Protein AF-A0A1G7G4H0-F1 (afdb_monomer)

Mean predicted aligned error: 6.58 Å

Secondary structure (DSSP, 8-state):
-TT-TTT---EEEES---GGGPPPP--HHHHHHHHHHHHTTHHHHHHHHS--TTTTS---HHHHHHHHHHHHHHTT-HHHHHHHHHHHHHHHHHTT----TTS-EEEE--SS-SS-TTHHHHHHHHH--

Structure (mmCIF, N/CA/C/O backbone):
data_AF-A0A1G7G4H0-F1
#
_entry.id   AF-A0A1G7G4H0-F1
#
loop_
_atom_site.group_PDB
_atom_site.id
_atom_site.type_symbol
_atom_site.label_atom_id
_atom_site.label_alt_id
_atom_site.label_comp_id
_atom_site.label_asym_id
_atom_site.label_entity_id
_atom_site.label_seq_id
_atom_site.pdbx_PDB_ins_code
_atom_site.Cartn_x
_atom_site.Cartn_y
_atom_site.Cartn_z
_atom_site.occupancy
_atom_site.B_iso_or_equiv
_atom_site.auth_seq_id
_atom_site.auth_comp_id
_atom_site.auth_asym_id
_atom_site.auth_atom_id
_atom_site.pdbx_PDB_model_num
ATOM 1 N N . MET A 1 1 ? -13.089 8.741 10.059 1.00 60.31 1 MET A N 1
ATOM 2 C CA . MET A 1 1 ? -14.532 8.557 10.354 1.00 60.31 1 MET A CA 1
ATOM 3 C C . MET A 1 1 ? -14.963 9.292 11.608 1.00 60.31 1 MET A C 1
ATOM 5 O O . MET A 1 1 ? -15.932 10.031 11.542 1.00 60.31 1 MET A O 1
ATOM 9 N N . ASN A 1 2 ? -14.186 9.209 12.690 1.00 70.56 2 ASN A N 1
ATOM 10 C CA . ASN A 1 2 ? -14.450 9.945 13.938 1.00 70.56 2 ASN A CA 1
ATOM 11 C C . ASN A 1 2 ? -14.543 11.475 13.750 1.00 70.56 2 ASN A C 1
ATOM 13 O O . ASN A 1 2 ? -15.208 12.147 14.525 1.00 70.56 2 ASN A O 1
ATOM 17 N N . GLN A 1 3 ? -13.920 12.015 12.695 1.00 81.19 3 GLN A N 1
ATOM 18 C CA . GLN A 1 3 ? -13.960 13.440 12.334 1.00 81.19 3 GLN A CA 1
ATOM 19 C C . GLN A 1 3 ? -15.257 13.879 11.626 1.00 81.19 3 GLN A C 1
ATOM 21 O O . GLN A 1 3 ? -15.589 15.058 11.660 1.00 81.19 3 GLN A O 1
ATOM 26 N N . TYR A 1 4 ? -16.002 12.953 11.008 1.00 83.38 4 TYR A N 1
ATOM 27 C CA . TYR A 1 4 ? -17.207 13.256 10.215 1.00 83.38 4 TYR A CA 1
ATOM 28 C C . TYR A 1 4 ? -18.396 12.369 10.625 1.00 83.38 4 TYR A C 1
ATOM 30 O O . TYR A 1 4 ? -18.957 11.648 9.792 1.00 83.38 4 TYR A O 1
ATOM 38 N N . PRO A 1 5 ? -18.795 12.388 11.911 1.00 76.62 5 PRO A N 1
ATOM 39 C CA . PRO A 1 5 ? -19.787 11.455 12.450 1.00 76.62 5 PRO A CA 1
ATOM 40 C C . PRO A 1 5 ? -21.184 11.613 11.829 1.00 76.62 5 PRO A C 1
ATOM 42 O O . PRO A 1 5 ? -21.965 10.670 11.844 1.00 76.62 5 PRO A O 1
ATOM 45 N N . ASN A 1 6 ? -21.494 12.786 11.266 1.00 83.75 6 ASN A N 1
ATOM 46 C CA . ASN A 1 6 ? -22.806 13.085 10.681 1.00 83.75 6 ASN A CA 1
ATOM 47 C C . ASN A 1 6 ? -22.872 12.849 9.162 1.00 83.75 6 ASN A C 1
ATOM 49 O O . ASN A 1 6 ? -23.954 12.918 8.583 1.00 83.75 6 ASN A O 1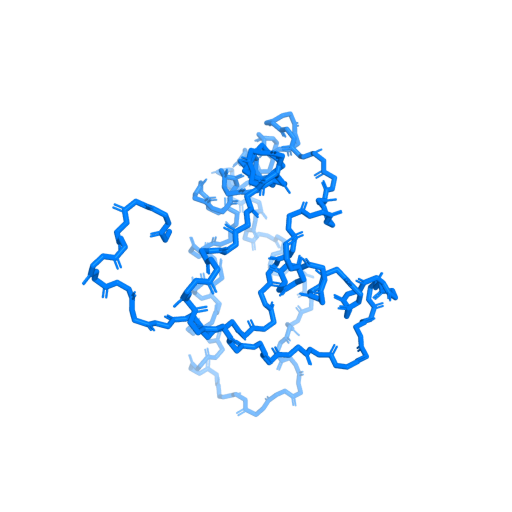
ATOM 53 N N . GLU A 1 7 ? -21.736 12.591 8.511 1.00 87.69 7 GLU A N 1
ATOM 54 C CA . GLU A 1 7 ? -21.655 12.403 7.054 1.00 87.69 7 GLU A CA 1
ATOM 55 C C . GLU A 1 7 ? -21.459 10.929 6.686 1.00 87.69 7 GLU A C 1
ATOM 57 O O . GLU A 1 7 ? -21.983 10.450 5.678 1.00 87.69 7 GLU A O 1
ATOM 62 N N . VAL A 1 8 ? -20.734 10.183 7.524 1.00 88.88 8 VAL A N 1
ATOM 63 C CA . VAL A 1 8 ? -20.448 8.766 7.297 1.00 88.88 8 VAL A CA 1
ATOM 64 C C . VAL A 1 8 ? -21.553 7.910 7.910 1.00 88.88 8 VAL A C 1
ATOM 66 O O . VAL A 1 8 ? -21.727 7.874 9.124 1.00 88.88 8 VAL A O 1
ATOM 69 N N . ARG A 1 9 ? -22.290 7.187 7.061 1.00 89.75 9 ARG A N 1
ATOM 70 C CA . ARG A 1 9 ? -23.417 6.334 7.485 1.00 89.75 9 ARG A CA 1
ATOM 71 C C . ARG A 1 9 ? -23.053 4.867 7.693 1.00 89.75 9 ARG A C 1
ATOM 73 O O . ARG A 1 9 ? -23.785 4.174 8.387 1.00 89.75 9 ARG A O 1
ATOM 80 N N . ALA A 1 10 ? -21.989 4.393 7.052 1.00 91.44 10 ALA A N 1
ATOM 81 C CA . ALA A 1 10 ? -21.477 3.031 7.168 1.00 91.44 10 ALA A CA 1
ATOM 82 C C . ALA A 1 10 ? -20.036 2.964 6.641 1.00 91.44 10 ALA A C 1
ATOM 84 O O . ALA A 1 10 ? -19.623 3.818 5.851 1.00 91.44 10 ALA A O 1
ATOM 85 N N . PHE A 1 11 ? -19.304 1.924 7.032 1.00 91.44 11 PHE A N 1
ATOM 86 C CA . PHE A 1 11 ? -18.030 1.546 6.429 1.00 91.44 11 PHE A CA 1
ATOM 87 C C . PHE A 1 11 ? -18.132 0.156 5.805 1.00 91.44 11 PHE A C 1
ATOM 89 O O . PHE A 1 11 ? -18.620 -0.778 6.439 1.00 91.44 11 PHE A O 1
ATOM 96 N N . ILE A 1 12 ? -17.663 0.027 4.564 1.00 93.62 12 ILE A N 1
ATOM 97 C CA . ILE A 1 12 ? -17.549 -1.257 3.874 1.00 93.62 12 ILE A CA 1
ATOM 98 C C . ILE A 1 12 ? -16.086 -1.420 3.468 1.00 93.62 12 ILE A C 1
ATOM 100 O O . ILE A 1 12 ? -15.617 -0.725 2.568 1.00 93.62 12 ILE A O 1
ATOM 104 N N . GLY A 1 13 ? -15.369 -2.302 4.160 1.00 91.69 13 GLY A N 1
ATOM 105 C CA . GLY A 1 13 ? -13.971 -2.615 3.878 1.00 91.69 13 GLY A CA 1
ATOM 106 C C . GLY A 1 13 ? -13.853 -3.830 2.961 1.00 91.69 13 GLY A C 1
ATOM 107 O O . GLY A 1 13 ? -14.464 -4.868 3.220 1.00 91.69 13 GLY A O 1
ATOM 108 N N . LEU A 1 14 ? -13.065 -3.701 1.893 1.00 93.00 14 LEU A N 1
ATOM 109 C CA . LEU A 1 14 ? -12.684 -4.802 1.009 1.00 93.00 14 LEU A CA 1
ATOM 110 C C . LEU A 1 14 ? -11.222 -5.135 1.284 1.00 93.00 14 LEU A C 1
ATOM 112 O O . LEU A 1 14 ? -10.354 -4.369 0.877 1.00 93.00 14 LEU A O 1
ATOM 116 N N . ASP A 1 15 ? -10.986 -6.228 2.008 1.00 88.56 15 ASP A N 1
ATOM 117 C CA . ASP A 1 15 ? -9.660 -6.738 2.377 1.00 88.56 15 ASP A CA 1
ATOM 118 C C . ASP A 1 15 ? -8.698 -5.625 2.832 1.00 88.56 15 ASP A C 1
ATOM 120 O O . ASP A 1 15 ? -7.565 -5.492 2.373 1.00 88.56 15 ASP A O 1
ATOM 124 N N . SER A 1 16 ? -9.216 -4.737 3.683 1.00 87.50 16 SER A N 1
ATOM 125 C CA . SER A 1 16 ? -8.518 -3.527 4.105 1.00 87.50 16 SER A CA 1
ATOM 126 C C . SER A 1 16 ? -7.344 -3.849 5.022 1.00 87.50 16 SER A C 1
ATOM 128 O O . SER A 1 16 ? -7.423 -4.749 5.848 1.00 87.50 16 SER A O 1
ATOM 130 N N . SER A 1 17 ? -6.279 -3.054 4.959 1.00 85.06 17 SER A N 1
ATOM 131 C CA . SER A 1 17 ? -5.152 -3.203 5.880 1.00 85.06 17 SER A CA 1
ATOM 132 C C . SER A 1 17 ? -5.568 -3.028 7.344 1.00 85.06 17 SER A C 1
ATOM 134 O O . SER A 1 17 ? -6.362 -2.143 7.680 1.00 85.06 17 SER A O 1
ATOM 136 N N . VAL A 1 18 ? -4.969 -3.828 8.229 1.00 85.69 18 VAL A N 1
ATOM 137 C CA . VAL A 1 18 ? -5.189 -3.737 9.677 1.00 85.69 18 VAL A CA 1
ATOM 138 C C . VAL A 1 18 ? -3.980 -3.085 10.357 1.00 85.69 18 VAL A C 1
ATOM 140 O O . VAL A 1 18 ? -2.878 -3.628 10.251 1.00 85.69 18 VAL A O 1
ATOM 143 N N . PRO A 1 19 ? -4.150 -1.967 11.093 1.00 82.50 19 PRO A N 1
ATOM 144 C CA . PRO A 1 19 ? -3.046 -1.250 11.736 1.00 82.50 19 PRO A CA 1
ATOM 145 C C . PRO A 1 19 ? -2.159 -2.101 12.663 1.00 82.50 19 PRO A C 1
ATOM 147 O O . PRO A 1 19 ? -0.954 -1.875 12.736 1.00 82.50 19 PRO A O 1
ATOM 150 N N . SER A 1 20 ? -2.723 -3.115 13.330 1.00 80.00 20 SER A N 1
ATOM 151 C CA . SER A 1 20 ? -2.002 -4.013 14.253 1.00 80.00 20 SER A CA 1
ATOM 152 C C . SER A 1 20 ? -1.082 -5.035 13.565 1.00 80.00 20 SER A C 1
ATOM 154 O O . SER A 1 20 ? -0.349 -5.775 14.233 1.00 80.00 20 SER A O 1
ATOM 156 N N . LEU A 1 21 ? -1.126 -5.106 12.232 1.00 80.69 21 LEU A N 1
ATOM 157 C CA . LEU A 1 21 ? -0.265 -5.940 11.394 1.00 80.69 21 LEU A CA 1
ATOM 158 C C . LEU A 1 21 ? 0.783 -5.101 10.661 1.00 80.69 21 LEU A C 1
ATOM 160 O O . LEU A 1 21 ? 1.109 -5.405 9.516 1.00 80.69 21 LEU A O 1
ATOM 164 N N . SER A 1 22 ? 1.284 -4.040 11.307 1.00 71.00 22 SER A N 1
ATOM 165 C CA . SER A 1 22 ? 2.217 -3.109 10.675 1.00 71.00 22 SER A CA 1
ATOM 166 C C . SER A 1 22 ? 3.382 -3.832 9.996 1.00 71.00 22 SER A C 1
ATOM 168 O O . SER A 1 22 ? 3.985 -4.770 10.530 1.00 71.00 22 SER A O 1
ATOM 170 N N . GLU A 1 23 ? 3.664 -3.408 8.767 1.00 69.94 23 GLU A N 1
ATOM 171 C CA . GLU A 1 23 ? 4.787 -3.932 8.003 1.00 69.94 23 GLU A CA 1
ATOM 172 C C . GLU A 1 23 ? 6.112 -3.359 8.523 1.00 69.94 23 GLU A C 1
ATOM 174 O O . GLU A 1 23 ? 6.149 -2.447 9.352 1.00 69.94 23 GLU A O 1
ATOM 179 N N . GLN A 1 24 ? 7.232 -3.898 8.038 1.00 75.31 24 GLN A N 1
ATOM 180 C CA . GLN A 1 24 ? 8.551 -3.403 8.420 1.00 75.31 24 GLN A CA 1
ATOM 181 C C . GLN A 1 24 ? 8.704 -1.919 8.075 1.00 75.31 24 GLN A C 1
ATOM 183 O O . GLN A 1 24 ? 8.297 -1.461 7.008 1.00 75.31 24 GLN A O 1
ATOM 188 N N . LYS A 1 25 ? 9.346 -1.170 8.975 1.00 83.81 25 LYS A N 1
ATOM 189 C CA . LYS A 1 25 ? 9.673 0.230 8.726 1.00 83.81 25 LYS A CA 1
ATOM 190 C C . LYS A 1 25 ? 10.642 0.337 7.552 1.00 83.81 25 LYS A C 1
ATOM 192 O O . LYS A 1 25 ? 11.759 -0.175 7.621 1.00 83.81 25 LYS A O 1
ATOM 197 N N . ILE A 1 26 ? 10.222 1.045 6.512 1.00 84.12 26 ILE A N 1
ATOM 198 C CA . ILE A 1 26 ? 11.065 1.398 5.375 1.00 84.12 26 ILE A CA 1
ATOM 199 C C . ILE A 1 26 ? 11.360 2.891 5.480 1.00 84.12 26 ILE A C 1
ATOM 201 O O . ILE A 1 26 ? 10.456 3.716 5.427 1.00 84.12 26 ILE A O 1
ATOM 205 N N . ASP A 1 27 ? 12.629 3.225 5.686 1.00 87.56 27 ASP A N 1
ATOM 206 C CA . ASP A 1 27 ? 13.099 4.604 5.822 1.00 87.56 27 ASP A CA 1
ATOM 207 C C . ASP A 1 27 ? 13.645 5.154 4.499 1.00 87.56 27 ASP A C 1
ATOM 209 O O . ASP A 1 27 ? 13.950 4.400 3.567 1.00 87.56 27 ASP A O 1
ATOM 213 N N . SER A 1 28 ? 13.853 6.475 4.450 1.00 87.19 28 SER A N 1
ATOM 214 C CA . SER A 1 28 ? 14.384 7.159 3.265 1.00 87.19 28 SER A CA 1
ATOM 215 C C . SER A 1 28 ? 15.741 6.609 2.808 1.00 87.19 28 SER A C 1
ATOM 217 O O . SER A 1 28 ? 16.054 6.614 1.623 1.00 87.19 28 SER A O 1
ATOM 219 N N . SER A 1 29 ? 16.532 6.040 3.722 1.00 88.56 29 SER A N 1
ATOM 220 C CA . SER A 1 29 ? 17.806 5.385 3.399 1.00 88.56 29 SER A CA 1
ATOM 221 C C . SER A 1 29 ? 17.663 4.202 2.431 1.00 88.56 29 SER A C 1
ATOM 223 O O . SER A 1 29 ? 18.617 3.874 1.726 1.00 88.56 29 SER A O 1
ATOM 225 N N . VAL A 1 30 ? 16.484 3.574 2.372 1.00 89.06 30 VAL A N 1
ATOM 226 C CA . VAL A 1 30 ? 16.165 2.475 1.450 1.00 89.06 30 VAL A CA 1
ATOM 227 C C . VAL A 1 30 ? 15.564 3.005 0.146 1.00 89.06 30 VAL A C 1
ATOM 229 O O . VAL A 1 30 ? 15.882 2.499 -0.931 1.00 89.06 30 VAL A O 1
ATOM 232 N N . THR A 1 31 ? 14.717 4.032 0.207 1.00 91.81 31 THR A N 1
ATOM 233 C CA . THR A 1 31 ?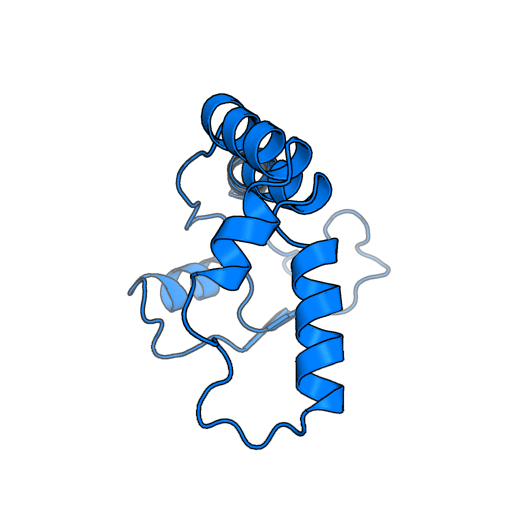 14.005 4.570 -0.965 1.00 91.81 31 THR A CA 1
ATOM 234 C C . THR A 1 31 ? 14.830 5.570 -1.776 1.00 91.81 31 THR A C 1
ATOM 236 O O . THR A 1 31 ? 14.668 5.645 -2.995 1.00 91.81 31 THR A O 1
ATOM 239 N N . GLU A 1 32 ? 15.751 6.310 -1.154 1.00 92.44 32 GLU A N 1
ATOM 240 C CA . GLU A 1 32 ? 16.620 7.281 -1.824 1.00 92.44 32 GLU A CA 1
ATOM 241 C C . GLU A 1 32 ? 17.477 6.630 -2.923 1.00 92.44 32 GLU A C 1
ATOM 243 O O . GLU A 1 32 ? 17.445 7.124 -4.056 1.00 92.44 32 GLU A O 1
ATOM 248 N N . PRO A 1 33 ? 18.181 5.502 -2.688 1.00 93.19 33 PRO A N 1
ATOM 249 C CA . PRO A 1 33 ? 18.890 4.793 -3.753 1.00 93.19 33 PRO A CA 1
ATOM 250 C C . PRO A 1 33 ? 17.975 4.364 -4.907 1.00 93.19 33 PRO A C 1
ATOM 252 O O . PRO A 1 33 ? 18.364 4.468 -6.070 1.00 93.19 33 PRO A O 1
ATOM 255 N N . ILE A 1 34 ? 16.747 3.926 -4.608 1.00 92.25 34 ILE A N 1
ATOM 256 C CA . ILE A 1 34 ? 15.755 3.511 -5.615 1.00 92.25 34 ILE A CA 1
ATOM 257 C C . ILE A 1 34 ? 15.323 4.712 -6.464 1.00 92.25 34 ILE A C 1
ATOM 259 O O . ILE A 1 34 ? 15.228 4.620 -7.692 1.00 92.25 34 ILE A O 1
ATOM 263 N N . LYS A 1 35 ? 15.115 5.867 -5.827 1.00 90.94 35 LYS A N 1
ATOM 264 C CA . LYS A 1 35 ? 14.803 7.125 -6.504 1.00 90.94 35 LYS A CA 1
ATOM 265 C C . LYS A 1 35 ? 15.924 7.532 -7.461 1.00 90.94 35 LYS A C 1
ATOM 267 O O . LYS A 1 35 ? 15.649 7.801 -8.627 1.00 90.94 35 LYS A O 1
ATOM 272 N N . TRP A 1 36 ? 17.177 7.495 -7.006 1.00 93.25 36 TRP A N 1
ATOM 273 C CA . TRP A 1 36 ? 18.346 7.757 -7.852 1.00 93.25 36 TRP A CA 1
ATOM 274 C C . TRP A 1 36 ? 18.451 6.769 -9.015 1.00 93.25 36 TRP A C 1
ATOM 276 O O . TRP A 1 36 ? 18.656 7.173 -10.158 1.00 93.25 36 TRP A O 1
ATOM 286 N N . PHE A 1 37 ? 18.255 5.478 -8.751 1.00 92.44 37 PHE A N 1
ATOM 287 C CA . PHE A 1 37 ? 18.259 4.433 -9.772 1.00 92.44 37 PHE A CA 1
ATOM 288 C C . PHE A 1 37 ? 17.214 4.692 -10.871 1.00 92.44 37 PHE A C 1
ATOM 290 O O . PHE A 1 37 ? 17.505 4.561 -12.065 1.00 92.44 37 PHE A O 1
ATOM 297 N N . ARG A 1 38 ? 16.005 5.117 -10.483 1.00 89.88 38 ARG A N 1
ATOM 298 C CA . ARG A 1 38 ? 14.948 5.543 -11.410 1.00 89.88 38 ARG A CA 1
ATOM 299 C C . ARG A 1 38 ? 15.337 6.800 -12.185 1.00 89.88 38 ARG A C 1
ATOM 301 O O . ARG A 1 38 ? 15.175 6.814 -13.404 1.00 89.88 38 ARG A O 1
ATOM 308 N N . ASP A 1 39 ? 15.830 7.833 -11.505 1.00 90.00 39 ASP A N 1
ATOM 309 C CA . ASP A 1 39 ? 16.129 9.144 -12.100 1.00 90.00 39 ASP A CA 1
ATOM 310 C C . ASP A 1 39 ? 17.278 9.071 -13.114 1.00 90.00 39 ASP A C 1
ATOM 312 O O . ASP A 1 39 ? 17.249 9.746 -14.142 1.00 90.00 39 ASP A O 1
ATOM 316 N N . LEU A 1 40 ? 18.230 8.160 -12.897 1.00 92.62 40 LEU A N 1
ATOM 317 C CA . LEU A 1 40 ? 19.283 7.817 -13.859 1.00 92.62 40 LEU A CA 1
ATOM 318 C C . LEU A 1 40 ? 18.782 6.954 -15.035 1.00 92.62 40 LEU A C 1
ATOM 320 O O . LEU A 1 40 ? 19.528 6.672 -15.969 1.00 92.62 40 LEU A O 1
ATOM 324 N N . GLY A 1 41 ? 17.516 6.529 -15.016 1.00 89.31 41 GLY A N 1
ATOM 325 C CA . GLY A 1 41 ? 16.880 5.762 -16.083 1.00 89.31 41 GLY A CA 1
ATOM 326 C C . GLY A 1 41 ? 17.167 4.258 -16.063 1.00 89.31 41 GLY A C 1
ATOM 327 O O . GLY A 1 41 ? 16.678 3.552 -16.950 1.00 89.31 41 GLY A O 1
ATOM 328 N N . PHE A 1 42 ? 17.887 3.735 -15.062 1.00 91.81 42 PHE A N 1
ATOM 329 C CA . PHE A 1 42 ? 18.220 2.305 -14.970 1.00 91.81 42 PHE A CA 1
ATOM 330 C C . PHE A 1 42 ? 16.989 1.409 -14.812 1.00 91.81 42 PHE A C 1
ATOM 332 O O . PHE A 1 42 ? 16.959 0.302 -15.347 1.00 91.81 42 PHE A O 1
ATOM 339 N N . ALA A 1 43 ? 15.926 1.936 -14.205 1.00 88.12 43 ALA A N 1
ATOM 340 C CA . 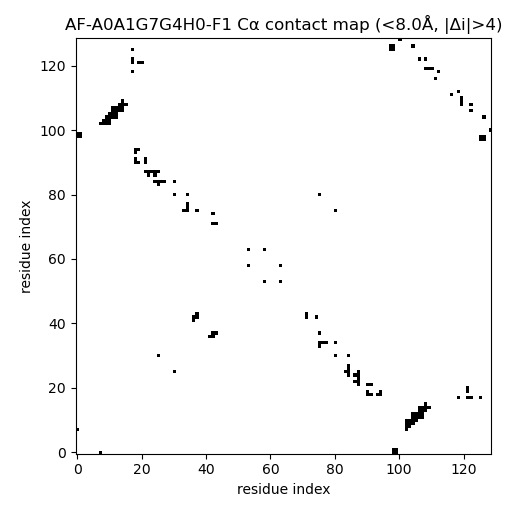ALA A 1 43 ? 14.584 1.357 -14.200 1.00 88.12 43 ALA A CA 1
ATOM 341 C C . ALA A 1 43 ? 14.124 0.854 -15.589 1.00 88.12 43 ALA A C 1
ATOM 343 O O . ALA A 1 43 ? 13.512 -0.205 -15.711 1.00 88.12 43 ALA A O 1
ATOM 344 N N . ARG A 1 44 ? 14.457 1.575 -16.670 1.00 88.00 44 ARG A N 1
ATOM 345 C CA . ARG A 1 44 ? 14.086 1.185 -18.044 1.00 88.00 44 ARG A CA 1
ATOM 346 C C . ARG A 1 44 ? 14.907 0.008 -18.562 1.00 88.00 44 ARG A C 1
ATOM 348 O O . ARG A 1 44 ? 14.405 -0.768 -19.369 1.00 88.00 44 ARG A O 1
ATOM 355 N N . ILE A 1 45 ? 16.164 -0.094 -18.133 1.00 90.19 45 ILE A N 1
ATOM 356 C CA . ILE A 1 45 ? 17.060 -1.199 -18.489 1.00 90.19 45 ILE A CA 1
ATOM 357 C C . ILE A 1 45 ? 16.599 -2.463 -17.766 1.00 90.19 45 ILE A C 1
ATOM 359 O O . ILE A 1 45 ? 16.444 -3.495 -18.409 1.00 90.19 45 ILE A O 1
ATOM 363 N N . GLN A 1 46 ? 16.283 -2.359 -16.473 1.00 89.56 46 GLN A N 1
ATOM 364 C CA . GLN A 1 46 ? 15.722 -3.458 -15.688 1.00 89.56 46 GLN A CA 1
ATOM 365 C C . GLN A 1 46 ? 14.465 -4.040 -16.348 1.00 89.56 46 GLN A C 1
ATOM 367 O O . GLN A 1 46 ? 14.422 -5.239 -16.594 1.00 89.56 46 GLN A O 1
ATOM 372 N N . LEU A 1 47 ? 13.494 -3.194 -16.716 1.00 88.00 47 LEU A N 1
ATOM 373 C CA . LEU A 1 47 ? 12.254 -3.635 -17.371 1.00 88.00 47 LEU A CA 1
ATOM 374 C C . LEU A 1 47 ? 12.468 -4.284 -18.746 1.00 88.00 47 LEU A C 1
ATOM 376 O O . LEU A 1 47 ? 11.660 -5.097 -19.175 1.00 88.00 47 LEU A O 1
ATOM 380 N N . LYS A 1 48 ? 13.529 -3.910 -19.471 1.00 87.38 48 LYS A N 1
ATOM 381 C CA . LYS A 1 48 ? 13.870 -4.547 -20.753 1.00 87.38 48 LYS A CA 1
ATOM 382 C C . LYS A 1 48 ? 14.510 -5.924 -20.584 1.00 87.38 48 LYS A C 1
ATOM 384 O O . LYS A 1 48 ? 14.454 -6.716 -21.516 1.00 87.38 48 LYS A O 1
ATOM 389 N N . LEU A 1 49 ? 15.180 -6.160 -19.458 1.00 90.62 49 LEU A N 1
ATOM 390 C CA . LEU A 1 49 ? 15.890 -7.408 -19.171 1.00 90.62 49 LEU A CA 1
ATOM 391 C C . LEU A 1 49 ? 15.047 -8.391 -18.349 1.00 90.62 49 LEU A C 1
ATOM 393 O O . LEU A 1 49 ? 15.402 -9.564 -18.261 1.00 90.62 49 LEU A O 1
ATOM 397 N N . SER A 1 50 ? 13.959 -7.928 -17.733 1.00 86.31 50 SER A N 1
ATOM 398 C CA . SER A 1 50 ? 13.013 -8.773 -17.007 1.00 86.31 50 SER A CA 1
ATOM 399 C C . SER A 1 50 ? 12.149 -9.612 -17.949 1.00 86.31 50 SER A C 1
ATOM 401 O O . SER A 1 50 ? 11.896 -9.223 -19.089 1.00 86.31 50 SER A O 1
ATOM 403 N N . ALA A 1 51 ? 11.653 -10.742 -17.442 1.00 87.88 51 ALA A N 1
ATOM 404 C CA . ALA A 1 51 ? 10.613 -11.514 -18.114 1.00 87.88 51 ALA A CA 1
ATOM 405 C C . ALA A 1 51 ? 9.347 -10.663 -18.322 1.00 87.88 51 ALA A C 1
ATOM 407 O O . ALA A 1 51 ? 9.070 -9.766 -17.522 1.00 87.88 51 ALA A O 1
ATOM 408 N N . ASP A 1 52 ? 8.587 -10.956 -19.381 1.00 84.69 52 ASP A N 1
ATOM 409 C CA . ASP A 1 52 ? 7.283 -10.330 -19.607 1.00 84.69 52 ASP A CA 1
ATOM 410 C C . ASP A 1 52 ? 6.317 -10.775 -18.491 1.00 84.69 52 ASP A C 1
ATOM 412 O O . ASP A 1 52 ? 6.004 -11.965 -18.402 1.00 84.69 52 ASP A O 1
ATOM 416 N N . PRO A 1 53 ? 5.843 -9.860 -17.620 1.00 85.12 53 PRO A N 1
ATOM 417 C CA . PRO A 1 53 ? 4.916 -10.214 -16.546 1.00 85.12 53 PRO A CA 1
ATOM 418 C C . PRO A 1 53 ? 3.537 -10.634 -17.069 1.00 85.12 53 PRO A C 1
ATOM 420 O O . PRO A 1 53 ? 2.716 -11.127 -16.297 1.00 85.12 53 PRO A O 1
ATOM 423 N N . TYR A 1 54 ? 3.270 -10.416 -18.357 1.00 87.88 54 TYR A N 1
ATOM 424 C CA . TYR A 1 54 ? 2.011 -10.731 -19.012 1.00 87.88 54 TYR A CA 1
ATOM 425 C C . TYR A 1 54 ? 2.112 -11.923 -19.968 1.00 87.88 54 TYR A C 1
ATOM 427 O O . TYR A 1 54 ? 1.171 -12.174 -20.726 1.00 87.88 54 TYR A O 1
ATOM 435 N N . ASP A 1 55 ? 3.227 -12.658 -19.945 1.00 88.00 55 ASP A N 1
ATOM 436 C CA . ASP A 1 55 ? 3.372 -13.868 -20.748 1.00 88.00 55 ASP A CA 1
ATOM 437 C C . ASP A 1 55 ? 2.256 -14.880 -20.423 1.00 88.00 55 ASP A C 1
ATOM 439 O O . ASP A 1 55 ? 1.876 -15.080 -19.268 1.00 88.00 55 ASP A O 1
ATOM 443 N N . GLY A 1 56 ? 1.675 -15.484 -21.460 1.00 87.88 56 GLY A N 1
ATOM 444 C CA . GLY A 1 56 ? 0.529 -16.393 -21.341 1.00 87.88 56 GLY A CA 1
ATOM 445 C C . GLY A 1 56 ? -0.842 -15.741 -21.088 1.00 87.88 56 GLY A C 1
ATOM 446 O O . GLY A 1 56 ? -1.846 -16.456 -21.082 1.00 87.88 56 GLY A O 1
ATOM 447 N N . LEU A 1 57 ? -0.934 -14.414 -20.923 1.00 91.56 57 LEU A N 1
ATOM 448 C CA . LEU A 1 57 ? -2.219 -13.708 -20.824 1.00 91.56 57 LEU A CA 1
ATOM 449 C C . LEU A 1 57 ? -2.769 -13.323 -22.210 1.00 91.56 57 LEU A C 1
ATOM 451 O O . LEU A 1 57 ? -1.994 -13.014 -23.119 1.00 91.56 57 LEU A O 1
ATOM 455 N N . PRO A 1 58 ? -4.104 -13.286 -22.397 1.00 94.38 58 PRO A N 1
ATOM 456 C CA . PRO A 1 58 ? -4.738 -13.012 -23.688 1.00 94.38 58 PRO A CA 1
ATOM 457 C C . PRO A 1 58 ? -4.768 -11.506 -24.022 1.00 94.38 58 PRO A C 1
ATOM 459 O O . PRO A 1 58 ? -5.811 -10.969 -24.391 1.00 94.38 58 PRO A O 1
ATOM 462 N N . TYR A 1 59 ? -3.643 -10.804 -23.862 1.00 93.25 59 TYR A N 1
ATOM 463 C CA . TYR A 1 59 ? -3.515 -9.389 -24.218 1.00 93.25 59 TYR A CA 1
ATOM 464 C C . TYR A 1 59 ? -2.958 -9.226 -25.629 1.00 93.25 59 TYR A C 1
ATOM 466 O O . TYR A 1 59 ? -1.966 -9.860 -25.992 1.00 93.25 59 TYR A O 1
ATOM 474 N N . ASP A 1 60 ? -3.579 -8.341 -26.407 1.00 93.69 60 ASP A N 1
ATOM 475 C CA . ASP A 1 60 ? -3.037 -7.926 -27.696 1.00 93.69 60 ASP A CA 1
ATOM 476 C C . ASP A 1 60 ? -1.795 -7.030 -27.531 1.00 93.69 60 ASP A C 1
ATOM 478 O O . ASP A 1 60 ? -1.509 -6.479 -26.463 1.00 93.69 60 ASP A O 1
ATOM 482 N N . GLU A 1 61 ? -1.039 -6.881 -28.617 1.00 91.44 61 GLU A N 1
ATOM 483 C CA . GLU A 1 61 ? 0.202 -6.099 -28.625 1.00 91.44 61 GLU A CA 1
ATOM 484 C C . GLU A 1 61 ? -0.028 -4.619 -28.287 1.00 91.44 61 GLU A C 1
ATOM 486 O O . GLU A 1 61 ? 0.804 -3.987 -27.636 1.00 91.44 61 GLU A O 1
ATOM 491 N N . GLN A 1 62 ? -1.182 -4.063 -28.667 1.00 95.00 62 GLN A N 1
ATOM 492 C CA . GLN A 1 62 ? -1.524 -2.679 -28.347 1.00 95.00 62 GLN A CA 1
ATOM 493 C C . GLN A 1 62 ? -1.695 -2.487 -26.834 1.00 95.00 62 GLN A C 1
ATOM 495 O O . GLN A 1 62 ? -1.194 -1.514 -26.268 1.00 95.00 62 GLN A O 1
ATOM 500 N N . THR A 1 63 ? -2.373 -3.418 -26.171 1.00 94.81 63 THR A N 1
ATOM 501 C CA . THR A 1 63 ? -2.596 -3.423 -24.725 1.00 94.81 63 THR A CA 1
ATOM 502 C C . THR A 1 63 ? -1.277 -3.596 -23.986 1.00 94.81 63 THR A C 1
ATOM 504 O O . THR A 1 63 ? -0.994 -2.833 -23.062 1.00 94.81 63 THR A O 1
ATOM 507 N N . LYS A 1 64 ? -0.425 -4.531 -24.426 1.00 91.12 64 LYS A N 1
ATOM 508 C CA . LYS A 1 64 ? 0.919 -4.717 -23.857 1.00 91.12 64 LYS A CA 1
ATOM 509 C C . LYS A 1 64 ? 1.767 -3.452 -23.970 1.00 91.12 64 LYS A C 1
ATOM 511 O O . LYS A 1 64 ? 2.434 -3.073 -23.008 1.00 91.12 64 LYS A O 1
ATOM 516 N N . GLU A 1 65 ? 1.700 -2.751 -25.098 1.00 90.81 65 GLU A N 1
ATOM 517 C CA . GLU A 1 65 ? 2.410 -1.482 -25.266 1.00 90.81 65 GLU A CA 1
ATOM 518 C C . GLU A 1 65 ? 1.897 -0.403 -24.299 1.00 90.81 65 GLU A C 1
ATOM 520 O O . GLU A 1 65 ? 2.694 0.274 -23.645 1.00 90.81 65 GLU A O 1
ATOM 525 N N . GLN A 1 66 ? 0.577 -0.280 -24.118 1.00 95.06 66 GLN A N 1
ATOM 526 C CA . GLN A 1 66 ? 0.012 0.650 -23.131 1.00 95.06 66 GLN A CA 1
ATOM 527 C C . GLN A 1 66 ? 0.450 0.310 -21.700 1.00 95.06 66 GLN A C 1
ATOM 529 O O . GLN A 1 66 ? 0.851 1.201 -20.949 1.00 95.06 66 GLN A O 1
ATOM 534 N N . LEU A 1 67 ? 0.440 -0.972 -21.327 1.00 92.94 67 LEU A N 1
ATOM 535 C CA . LEU A 1 67 ? 0.914 -1.432 -20.020 1.00 92.94 67 LEU A CA 1
ATOM 536 C C . LEU A 1 67 ? 2.398 -1.101 -19.812 1.00 92.94 67 LEU A C 1
ATOM 538 O O . LEU A 1 67 ? 2.771 -0.577 -18.762 1.00 92.94 67 LEU A O 1
ATOM 542 N N . ASN A 1 68 ? 3.235 -1.298 -20.832 1.00 89.31 68 ASN A N 1
ATOM 543 C CA . ASN A 1 68 ? 4.650 -0.928 -20.791 1.00 89.31 68 ASN A CA 1
ATOM 544 C C . ASN A 1 68 ? 4.862 0.577 -20.585 1.00 89.31 68 ASN A C 1
ATOM 546 O O . ASN A 1 68 ? 5.729 0.981 -19.800 1.00 89.31 68 ASN A O 1
ATOM 550 N N . ILE A 1 69 ? 4.072 1.420 -21.255 1.00 91.38 69 ILE A N 1
ATOM 551 C CA . ILE A 1 69 ? 4.106 2.875 -21.062 1.00 91.38 69 ILE A CA 1
ATOM 552 C C . ILE A 1 69 ? 3.728 3.227 -19.617 1.00 91.38 69 ILE A C 1
ATOM 554 O O . ILE A 1 69 ? 4.425 4.016 -18.972 1.00 91.38 69 ILE A O 1
ATOM 558 N N . LEU A 1 70 ? 2.661 2.622 -19.088 1.00 93.19 70 LEU A N 1
ATOM 559 C CA . LEU A 1 70 ? 2.180 2.870 -17.728 1.00 93.19 70 LEU A CA 1
ATOM 560 C C . LEU A 1 70 ? 3.196 2.442 -16.669 1.00 93.19 70 LEU A C 1
ATOM 562 O O . LEU A 1 70 ? 3.497 3.233 -15.774 1.00 93.19 70 LEU A O 1
ATOM 566 N N . ILE A 1 71 ? 3.773 1.244 -16.788 1.00 90.69 71 ILE A N 1
ATOM 567 C CA . ILE A 1 71 ? 4.805 0.767 -15.861 1.00 90.69 71 ILE A CA 1
ATOM 568 C C . ILE A 1 71 ? 5.992 1.728 -15.881 1.00 90.69 71 ILE A C 1
ATOM 570 O O . ILE A 1 71 ? 6.414 2.206 -14.834 1.00 90.69 71 ILE A O 1
ATOM 574 N N . ARG A 1 72 ? 6.505 2.095 -17.060 1.00 88.25 72 ARG A N 1
ATOM 575 C CA . ARG A 1 72 ? 7.661 3.003 -17.163 1.00 88.25 72 ARG A CA 1
ATOM 576 C C . ARG A 1 72 ? 7.393 4.393 -16.599 1.00 88.25 72 ARG A C 1
ATOM 578 O O . ARG A 1 72 ? 8.328 5.036 -16.127 1.00 88.25 72 ARG A O 1
ATOM 585 N N . LYS A 1 73 ? 6.150 4.868 -16.682 1.00 89.94 73 LYS A N 1
ATOM 586 C CA . LYS A 1 73 ? 5.736 6.162 -16.133 1.00 89.94 73 LYS A CA 1
ATOM 587 C C . LYS A 1 73 ? 5.592 6.116 -14.613 1.00 89.94 73 LYS A C 1
ATOM 589 O O . LYS A 1 73 ? 5.967 7.074 -13.942 1.00 89.94 73 LYS A O 1
ATOM 594 N N . ASN A 1 74 ? 5.029 5.032 -14.087 1.00 90.62 74 ASN A N 1
ATOM 595 C CA . ASN A 1 74 ? 4.595 4.969 -12.696 1.00 90.62 74 ASN A CA 1
ATOM 596 C C . ASN A 1 74 ? 5.600 4.271 -11.777 1.00 90.62 74 ASN A C 1
ATOM 598 O O . ASN A 1 74 ? 5.569 4.535 -10.580 1.00 90.62 74 ASN A O 1
ATOM 602 N N . MET A 1 75 ? 6.480 3.415 -12.296 1.00 89.19 75 MET A N 1
ATOM 603 C CA . MET A 1 75 ? 7.392 2.618 -11.480 1.00 89.19 75 MET A CA 1
ATOM 604 C C . MET A 1 75 ? 8.332 3.496 -10.653 1.00 89.19 75 MET A C 1
ATOM 606 O O . MET A 1 75 ? 8.999 4.396 -11.172 1.00 89.19 75 MET A O 1
ATOM 610 N N . TYR A 1 76 ? 8.383 3.195 -9.354 1.00 90.44 76 TYR A N 1
ATOM 611 C CA . TYR A 1 76 ? 9.200 3.887 -8.361 1.00 90.44 76 TYR A CA 1
ATOM 612 C C . TYR A 1 76 ? 8.946 5.388 -8.298 1.00 90.44 76 TYR A C 1
ATOM 614 O O . TYR A 1 76 ? 9.844 6.123 -7.901 1.00 90.44 76 TYR A O 1
ATOM 622 N N . ASN A 1 77 ? 7.778 5.886 -8.719 1.00 89.88 77 ASN A N 1
ATOM 623 C CA . ASN A 1 77 ? 7.499 7.321 -8.699 1.00 89.88 77 ASN A CA 1
ATOM 624 C C . ASN A 1 77 ? 7.565 7.892 -7.262 1.00 89.88 77 ASN A C 1
ATOM 626 O O . ASN A 1 77 ? 7.510 7.157 -6.279 1.00 89.88 77 ASN A O 1
ATOM 630 N N . ALA A 1 78 ? 7.714 9.215 -7.129 1.00 90.00 78 ALA A N 1
ATOM 631 C CA . ALA A 1 78 ? 7.905 9.842 -5.818 1.00 90.00 78 ALA A CA 1
ATOM 632 C C . ALA A 1 78 ? 6.728 9.596 -4.860 1.00 90.00 78 ALA A C 1
ATOM 634 O O . ALA A 1 78 ? 6.950 9.417 -3.671 1.00 90.00 78 ALA A O 1
ATOM 635 N N . THR A 1 79 ? 5.498 9.539 -5.372 1.00 91.31 79 THR A N 1
ATOM 636 C CA . THR A 1 79 ? 4.309 9.255 -4.563 1.00 91.31 79 THR A CA 1
ATOM 637 C C . THR A 1 79 ? 4.346 7.839 -3.992 1.00 91.31 79 THR A C 1
ATOM 639 O O . THR A 1 79 ? 4.121 7.685 -2.800 1.00 91.31 79 THR A O 1
ATOM 642 N N . GLN A 1 80 ? 4.704 6.834 -4.797 1.00 90.88 80 GLN A N 1
ATOM 643 C CA . GLN A 1 80 ? 4.839 5.445 -4.339 1.00 90.88 80 GLN A CA 1
ATOM 644 C C . GLN A 1 80 ? 5.928 5.296 -3.274 1.00 90.88 80 GLN A C 1
ATOM 646 O O . GLN A 1 80 ? 5.719 4.634 -2.266 1.00 90.88 80 GLN A O 1
ATOM 651 N N . LEU A 1 81 ? 7.093 5.920 -3.479 1.00 92.19 81 LEU A N 1
ATOM 652 C CA . LEU A 1 81 ? 8.181 5.847 -2.499 1.00 92.19 81 LEU A CA 1
ATOM 653 C C . LEU A 1 81 ? 7.794 6.536 -1.181 1.00 92.19 81 LEU A C 1
ATOM 655 O O . LEU A 1 81 ? 7.989 5.962 -0.115 1.00 92.19 81 LEU A O 1
ATOM 659 N N . ASN A 1 82 ? 7.160 7.709 -1.259 1.00 91.94 82 ASN A N 1
ATOM 660 C CA . ASN A 1 82 ? 6.669 8.422 -0.080 1.00 91.94 82 ASN A CA 1
ATOM 661 C C . ASN A 1 82 ? 5.584 7.640 0.677 1.00 91.94 82 ASN A C 1
ATOM 663 O O . ASN A 1 82 ? 5.517 7.723 1.903 1.00 91.94 82 ASN A O 1
ATOM 667 N N . GLU A 1 83 ? 4.714 6.921 -0.039 1.00 90.12 83 GLU A N 1
ATOM 668 C CA . GLU A 1 83 ? 3.685 6.069 0.561 1.00 90.12 83 GLU A CA 1
ATOM 669 C C . GLU A 1 83 ? 4.328 4.974 1.412 1.00 90.12 83 GLU A C 1
ATOM 671 O O . GLU A 1 83 ? 3.984 4.842 2.583 1.00 90.12 83 GLU A O 1
ATOM 676 N N . VAL A 1 84 ? 5.327 4.277 0.864 1.00 89.50 84 VAL A N 1
ATOM 677 C CA . VAL A 1 84 ? 6.065 3.222 1.571 1.00 89.50 84 VAL A CA 1
ATOM 678 C C . VAL A 1 84 ? 6.801 3.771 2.802 1.00 89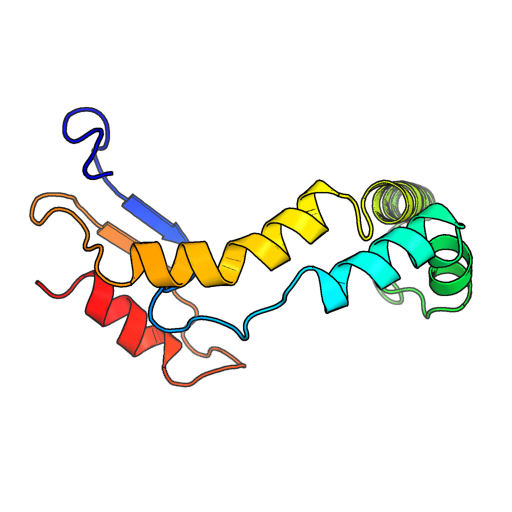.50 84 VAL A C 1
ATOM 680 O O . VAL A 1 84 ? 6.750 3.157 3.866 1.00 89.50 84 VAL A O 1
ATOM 683 N N . GLU A 1 85 ? 7.422 4.951 2.699 1.00 90.88 85 GLU A N 1
ATOM 684 C CA . GLU A 1 85 ? 8.083 5.611 3.839 1.00 90.88 85 GLU A CA 1
ATOM 685 C C . GLU A 1 85 ? 7.100 6.010 4.948 1.00 90.88 85 GLU A C 1
ATOM 687 O O . GLU A 1 85 ? 7.376 5.864 6.141 1.00 90.88 85 GLU A O 1
ATOM 692 N N . SER A 1 86 ? 5.928 6.516 4.559 1.00 90.62 86 SER A N 1
ATOM 693 C CA . SER A 1 86 ? 4.908 6.992 5.501 1.00 90.62 86 SER A CA 1
ATOM 694 C C . SER A 1 86 ? 4.065 5.859 6.079 1.00 90.62 86 SER A C 1
ATOM 696 O O . SER A 1 86 ? 3.365 6.053 7.070 1.00 90.62 86 SER A O 1
ATOM 698 N N . MET A 1 87 ? 4.097 4.675 5.470 1.00 89.19 87 MET A N 1
ATOM 699 C CA . MET A 1 87 ? 3.218 3.576 5.837 1.00 89.19 87 MET A CA 1
ATOM 700 C C . MET A 1 87 ? 3.400 3.189 7.303 1.00 89.19 87 MET A C 1
ATOM 702 O O . MET A 1 87 ? 2.446 3.222 8.072 1.00 89.19 87 MET A O 1
ATOM 706 N N . TYR A 1 88 ? 4.633 2.931 7.737 1.00 87.44 88 TYR A N 1
ATOM 707 C CA . TYR A 1 88 ? 4.900 2.512 9.114 1.00 87.44 88 TYR A CA 1
ATOM 708 C C . TYR A 1 88 ? 4.406 3.524 10.162 1.00 87.44 88 TYR A C 1
ATOM 710 O O . TYR A 1 88 ? 3.794 3.144 11.162 1.00 87.44 88 TYR A O 1
ATOM 718 N N . SER A 1 89 ? 4.634 4.824 9.942 1.00 89.00 89 SER A N 1
ATOM 719 C CA . SER A 1 89 ? 4.164 5.860 10.869 1.00 89.00 89 SER A CA 1
ATOM 720 C C . SER A 1 89 ? 2.639 5.984 10.864 1.00 89.00 89 SER A C 1
ATOM 722 O O . SER A 1 89 ? 2.052 6.142 11.934 1.00 89.00 89 SER A O 1
ATOM 724 N N . ASN A 1 90 ? 1.993 5.838 9.703 1.00 88.56 90 ASN A N 1
ATOM 725 C CA . ASN A 1 90 ? 0.536 5.826 9.583 1.00 88.56 90 ASN A CA 1
ATOM 726 C C . ASN A 1 90 ? -0.089 4.632 10.319 1.00 88.56 90 ASN A C 1
ATOM 728 O O . ASN A 1 90 ? -1.070 4.814 11.040 1.00 88.56 90 ASN A O 1
ATOM 732 N N . PHE A 1 91 ? 0.488 3.433 10.194 1.00 88.38 91 PHE A N 1
ATOM 733 C CA . PHE A 1 91 ? 0.029 2.246 10.923 1.00 88.38 91 PHE A CA 1
ATOM 734 C C . PHE A 1 91 ? 0.148 2.456 12.438 1.00 88.38 91 PHE A C 1
ATOM 736 O O . PHE A 1 91 ? -0.836 2.302 13.154 1.00 88.38 91 PHE A O 1
ATOM 743 N N . ASN A 1 92 ? 1.296 2.934 12.928 1.00 87.25 92 ASN A N 1
ATOM 744 C CA . ASN A 1 92 ? 1.473 3.209 14.360 1.00 87.25 92 ASN A CA 1
ATOM 745 C C . ASN A 1 92 ? 0.517 4.292 14.882 1.00 87.25 92 ASN A C 1
ATOM 747 O O . ASN A 1 92 ? -0.033 4.168 15.972 1.00 87.25 92 ASN A O 1
ATOM 751 N N . ALA A 1 93 ? 0.291 5.359 14.110 1.00 87.25 93 ALA A N 1
ATOM 752 C CA . ALA A 1 93 ? -0.621 6.437 14.498 1.00 87.25 93 ALA A CA 1
ATOM 753 C C . ALA A 1 93 ? -2.098 6.000 14.519 1.00 87.25 93 ALA A C 1
ATOM 755 O O . ALA A 1 93 ? -2.929 6.655 15.155 1.00 87.25 93 ALA A O 1
ATOM 756 N N . THR A 1 94 ? -2.433 4.914 13.817 1.00 85.31 94 THR A N 1
ATOM 757 C CA . THR A 1 94 ? -3.799 4.388 13.699 1.00 85.31 94 THR A CA 1
ATOM 758 C C . THR A 1 94 ? -4.028 3.100 14.486 1.00 85.31 94 THR A C 1
ATOM 760 O O . THR A 1 94 ? -5.172 2.677 14.599 1.00 85.31 94 THR A O 1
ATOM 763 N N . GLU A 1 95 ? -2.993 2.522 15.101 1.00 84.12 95 GLU A N 1
ATOM 764 C CA . GLU A 1 95 ? -3.082 1.277 15.877 1.00 84.12 95 GLU A CA 1
ATOM 765 C C . GLU A 1 95 ? -4.136 1.342 16.991 1.00 84.12 95 GLU A C 1
ATOM 767 O O . GLU A 1 95 ? -4.858 0.379 17.226 1.00 84.12 95 GLU A O 1
ATOM 772 N N . GLN A 1 96 ? -4.258 2.500 17.643 1.00 83.00 96 GLN A N 1
ATOM 773 C CA . GLN A 1 96 ? -5.197 2.727 18.747 1.00 83.00 96 GLN A CA 1
ATOM 774 C C . GLN A 1 96 ? -6.553 3.288 18.287 1.00 83.00 96 GLN A C 1
ATOM 776 O O . GLN A 1 96 ? -7.372 3.683 19.116 1.00 83.00 96 GLN A O 1
ATOM 781 N N . GLN A 1 97 ? -6.793 3.404 16.976 1.00 83.81 97 GLN A N 1
ATOM 782 C CA . GLN A 1 97 ? -8.066 3.902 16.459 1.00 83.81 97 GLN A CA 1
ATOM 783 C C . GLN A 1 97 ? -9.066 2.758 16.301 1.00 83.81 97 GLN A C 1
ATOM 785 O O . GLN A 1 97 ? -8.785 1.758 15.648 1.00 83.81 97 GLN A O 1
ATOM 790 N N . SER A 1 98 ? -10.267 2.955 16.840 1.00 85.62 98 SER A N 1
ATOM 791 C CA . SER A 1 98 ? -11.416 2.077 16.639 1.00 85.62 98 SER A CA 1
ATOM 792 C C . SER A 1 98 ? -12.520 2.778 15.845 1.00 85.62 98 SER A C 1
ATOM 794 O O . SER A 1 98 ? -12.565 4.014 15.730 1.00 85.62 98 SER A O 1
ATOM 796 N N . PHE A 1 99 ? -13.411 1.975 15.262 1.00 87.94 99 PHE A N 1
ATOM 797 C CA . PHE A 1 99 ? -14.622 2.492 14.637 1.00 87.94 99 PHE A CA 1
ATOM 798 C C . PHE A 1 99 ? -15.581 3.044 15.702 1.00 87.94 99 PHE A C 1
ATOM 800 O O . PHE A 1 99 ? -15.631 2.524 16.816 1.00 87.94 99 PHE A O 1
ATOM 807 N N . PRO A 1 100 ? -16.374 4.086 15.386 1.00 86.44 100 PRO A N 1
ATOM 808 C CA . PRO A 1 100 ? -17.418 4.541 16.291 1.00 86.44 100 PRO A CA 1
ATOM 809 C C . PRO A 1 100 ? -18.399 3.402 16.607 1.00 86.44 100 PRO A C 1
ATOM 811 O O . PRO A 1 100 ? -18.835 2.724 15.677 1.00 86.44 100 PRO A O 1
ATOM 814 N N . PRO A 1 101 ? -18.855 3.255 17.863 1.00 84.81 101 PRO A N 1
ATOM 815 C CA . PRO A 1 101 ? -19.718 2.140 18.270 1.00 84.81 101 PRO A CA 1
ATOM 816 C C . PRO A 1 101 ? -21.076 2.120 17.548 1.00 84.81 101 PRO A C 1
ATOM 818 O O . PRO A 1 101 ? -21.695 1.074 17.398 1.00 84.81 101 PRO A O 1
ATOM 821 N N . ASN A 1 102 ? -21.541 3.278 17.071 1.00 86.44 102 ASN A N 1
ATOM 822 C CA . ASN A 1 102 ? -22.814 3.415 16.359 1.00 86.44 102 ASN A CA 1
ATOM 823 C C . ASN A 1 102 ? -22.661 3.392 14.830 1.00 86.44 102 ASN A C 1
ATOM 825 O O . ASN A 1 102 ? -23.633 3.660 14.124 1.00 86.44 102 ASN A O 1
ATOM 829 N N . LEU A 1 103 ? -21.456 3.144 14.307 1.00 89.31 103 LEU A N 1
ATOM 830 C CA . LEU A 1 103 ? -21.221 3.084 12.871 1.00 89.31 103 LEU A CA 1
ATOM 831 C C . LEU A 1 103 ? -21.404 1.639 12.380 1.00 89.31 103 LEU A C 1
ATOM 833 O O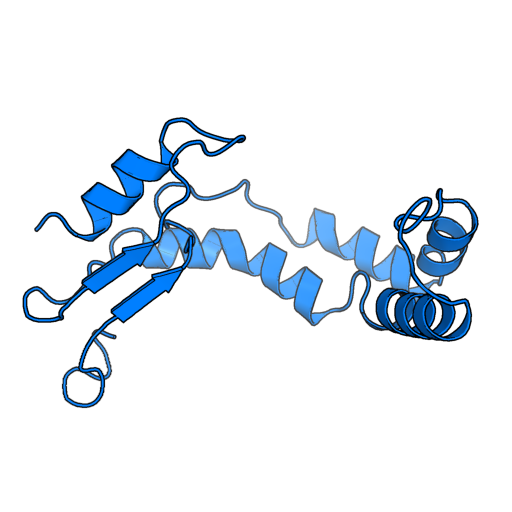 . LEU A 1 103 ? -20.662 0.762 12.810 1.00 89.31 103 LEU A O 1
ATOM 837 N N . PRO A 1 104 ? -22.332 1.367 11.446 1.00 92.25 104 PRO A N 1
ATOM 838 C CA . PRO A 1 104 ? -22.396 0.074 10.779 1.00 92.25 104 PRO A CA 1
ATOM 839 C C . PRO A 1 104 ? -21.098 -0.212 10.014 1.00 92.25 104 PRO A C 1
ATOM 841 O O . PRO A 1 104 ? -20.709 0.565 9.138 1.00 92.25 104 PRO A O 1
ATOM 844 N N . VAL A 1 105 ? -20.452 -1.337 10.321 1.00 92.31 105 VAL A N 1
ATOM 845 C CA . VAL A 1 105 ? -19.221 -1.794 9.663 1.00 92.31 105 VAL A CA 1
ATOM 846 C C . VAL A 1 105 ? -19.451 -3.169 9.039 1.00 92.31 105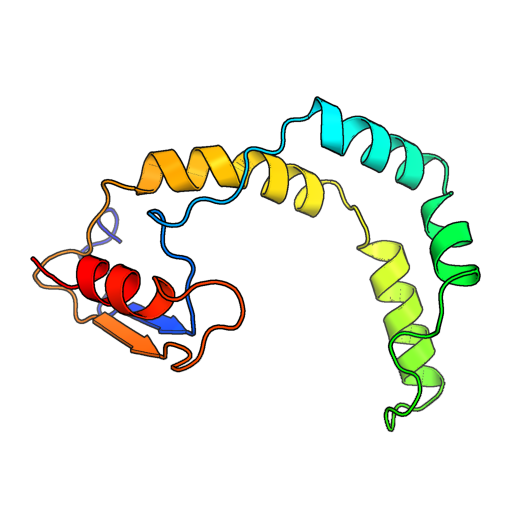 VAL A C 1
ATOM 848 O O . VAL A 1 105 ? -19.977 -4.070 9.688 1.00 92.31 105 VAL A O 1
ATOM 851 N N . LEU A 1 106 ? -19.048 -3.333 7.778 1.00 93.50 106 LEU A N 1
ATOM 852 C CA . LEU A 1 106 ? -19.030 -4.613 7.071 1.00 93.50 106 LEU A CA 1
ATOM 853 C C . LEU A 1 106 ? -17.658 -4.833 6.434 1.00 93.50 106 LEU A C 1
ATOM 855 O O . LEU A 1 106 ? -17.170 -3.976 5.698 1.00 93.50 106 LEU A O 1
ATOM 859 N N . PHE A 1 107 ? -17.071 -6.003 6.667 1.00 93.69 107 PHE A N 1
ATOM 860 C CA . PHE A 1 107 ? -15.803 -6.398 6.069 1.00 93.69 107 PHE A CA 1
ATOM 861 C C . PHE A 1 107 ? -15.971 -7.598 5.140 1.00 93.69 107 PHE A C 1
ATOM 863 O O . PHE A 1 107 ? -16.560 -8.611 5.514 1.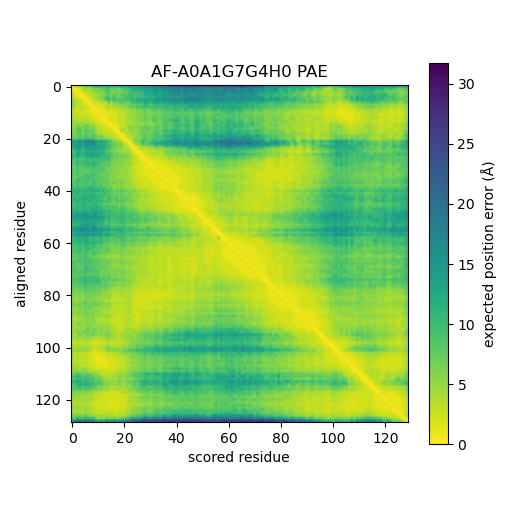00 93.69 107 PHE A O 1
ATOM 870 N N . PHE A 1 108 ? -15.403 -7.492 3.942 1.00 93.94 108 PHE A N 1
ATOM 871 C CA . PHE A 1 108 ? -15.150 -8.620 3.054 1.00 93.94 108 PHE A CA 1
ATOM 872 C C . PHE A 1 108 ? -13.669 -8.968 3.170 1.00 93.94 108 PHE A C 1
ATOM 874 O O . PHE A 1 108 ? -12.833 -8.253 2.627 1.00 93.94 108 PHE A O 1
ATOM 881 N N . VAL A 1 109 ? -13.351 -10.033 3.905 1.00 91.81 109 VAL A N 1
ATOM 882 C CA . VAL A 1 109 ? -11.968 -10.428 4.221 1.00 91.81 109 VAL A CA 1
ATOM 883 C C . VAL A 1 109 ? -11.630 -11.734 3.516 1.00 91.81 109 VAL A C 1
ATOM 885 O O . VAL A 1 109 ? -12.455 -12.653 3.474 1.00 91.81 109 VAL A O 1
ATOM 888 N N . GLN A 1 110 ? -10.414 -11.845 2.978 1.00 90.25 110 GLN A N 1
ATOM 889 C CA . GLN A 1 110 ? -9.937 -13.110 2.432 1.00 90.25 110 GLN A CA 1
ATOM 890 C C . GLN A 1 110 ? -9.813 -14.169 3.540 1.00 90.25 110 GLN A C 1
ATOM 892 O O . GLN A 1 110 ? -9.061 -14.008 4.499 1.00 90.25 110 GLN A O 1
ATOM 897 N N . ALA A 1 111 ? -10.520 -15.293 3.379 1.00 86.56 111 ALA A N 1
ATOM 898 C CA . ALA A 1 111 ? -10.544 -16.352 4.391 1.00 86.56 111 ALA A CA 1
ATOM 899 C C . ALA A 1 111 ? -9.192 -17.077 4.572 1.00 86.56 111 ALA A C 1
ATOM 901 O O . ALA A 1 111 ? -8.882 -17.561 5.654 1.00 86.56 111 ALA A O 1
ATOM 902 N N . HIS A 1 112 ? -8.391 -17.165 3.508 1.00 86.56 112 HIS A N 1
ATOM 903 C CA . HIS A 1 112 ? -7.097 -17.850 3.507 1.00 86.56 112 HIS A CA 1
ATOM 904 C C . HIS A 1 112 ? -6.021 -16.876 3.033 1.00 86.56 112 HIS A C 1
ATOM 906 O O . HIS A 1 112 ? -5.704 -16.829 1.844 1.00 86.56 112 HIS A O 1
ATOM 912 N N . HIS A 1 113 ? -5.509 -16.059 3.952 1.00 81.00 113 HIS A N 1
ATOM 913 C CA . HIS A 1 113 ? -4.501 -15.061 3.620 1.00 81.00 113 HIS A CA 1
ATOM 914 C C . HIS A 1 113 ? -3.110 -15.715 3.517 1.00 81.00 113 HIS A C 1
ATOM 916 O O . HIS A 1 113 ? -2.657 -16.328 4.484 1.00 81.00 113 HIS A O 1
ATOM 922 N N . PRO A 1 114 ? -2.392 -15.588 2.385 1.00 82.50 114 PRO A N 1
ATOM 923 C CA . PRO A 1 114 ? -1.167 -16.355 2.130 1.00 82.50 114 PRO A CA 1
ATOM 924 C C . PRO A 1 114 ? 0.033 -15.930 2.990 1.00 82.50 114 PRO A C 1
ATOM 926 O O . PRO A 1 114 ? 1.039 -16.634 3.022 1.00 82.50 114 PRO A O 1
ATOM 929 N N . VAL A 1 115 ? -0.049 -14.774 3.656 1.00 78.62 115 VAL A N 1
ATOM 930 C CA . VAL A 1 115 ? 1.082 -14.160 4.376 1.00 78.62 115 VAL A CA 1
ATOM 931 C C . VAL A 1 115 ? 0.964 -14.282 5.899 1.00 78.62 115 VAL A C 1
ATOM 933 O O . VAL A 1 115 ? 1.976 -14.212 6.591 1.00 78.62 115 VAL A O 1
ATOM 936 N N . THR A 1 116 ? -0.243 -14.435 6.456 1.00 83.38 116 THR A N 1
ATOM 937 C CA . THR A 1 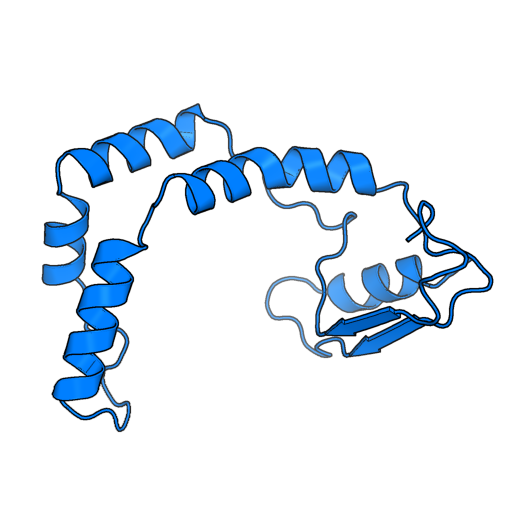116 ? -0.423 -14.416 7.918 1.00 83.38 116 THR A CA 1
ATOM 938 C C . THR A 1 116 ? -1.729 -15.058 8.374 1.00 83.38 116 THR A C 1
ATOM 940 O O . THR A 1 116 ? -2.801 -14.732 7.869 1.00 83.38 116 THR A O 1
ATOM 943 N N . ASP A 1 117 ? -1.646 -15.882 9.420 1.00 87.38 117 ASP A N 1
ATOM 944 C CA . ASP A 1 117 ? -2.809 -16.484 10.090 1.00 87.38 117 ASP A CA 1
ATOM 945 C C . ASP A 1 117 ? -3.555 -15.480 10.988 1.00 87.38 117 ASP A C 1
ATOM 947 O O . ASP A 1 117 ? -4.651 -15.748 11.482 1.00 87.38 117 ASP A O 1
ATOM 951 N N . ARG A 1 118 ? -2.971 -14.294 11.212 1.00 89.19 118 ARG A N 1
ATOM 952 C CA . ARG A 1 118 ? -3.567 -13.225 12.026 1.00 89.19 118 ARG A CA 1
ATOM 953 C C . ARG A 1 118 ? -4.568 -12.367 11.250 1.00 89.19 118 ARG A C 1
ATOM 955 O O . ARG A 1 118 ? -5.227 -11.539 11.865 1.00 89.19 118 ARG A O 1
ATOM 962 N N . TRP A 1 119 ? -4.720 -12.560 9.939 1.00 90.56 119 TRP A N 1
ATOM 963 C CA . TRP A 1 119 ? -5.532 -11.674 9.097 1.00 90.56 119 TRP A CA 1
ATOM 964 C C . TRP A 1 119 ? -6.985 -11.554 9.577 1.00 90.56 119 TRP A C 1
ATOM 966 O O . TRP A 1 119 ? -7.438 -10.455 9.896 1.00 90.56 119 TRP A O 1
ATOM 976 N N . ILE A 1 120 ? -7.690 -12.682 9.717 1.00 90.75 120 ILE A N 1
ATOM 977 C CA . ILE A 1 120 ? -9.077 -12.702 10.210 1.00 90.75 120 ILE A CA 1
ATOM 978 C C . ILE A 1 120 ? -9.161 -12.233 11.674 1.00 90.75 120 ILE A C 1
ATOM 980 O O . ILE A 1 120 ? -9.939 -11.315 11.937 1.00 90.75 120 ILE A O 1
ATOM 984 N N . PRO A 1 121 ? -8.370 -12.774 12.631 1.00 91.62 121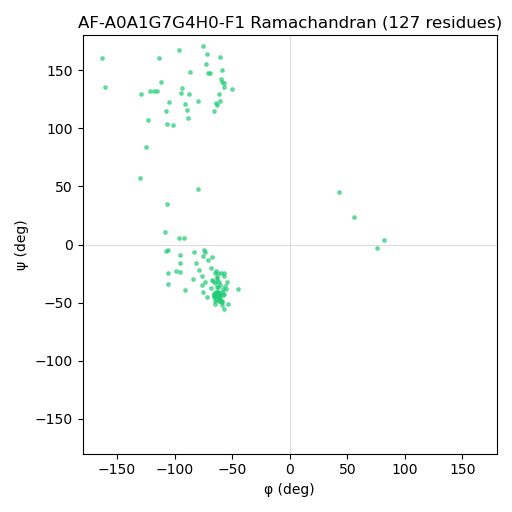 PRO A N 1
ATOM 985 C CA . PRO A 1 121 ? -8.454 -12.340 14.026 1.00 91.62 121 PRO A CA 1
ATOM 986 C C . PRO A 1 121 ? -8.248 -10.838 14.236 1.00 91.62 121 PRO A C 1
ATOM 988 O O . PRO A 1 121 ? -8.866 -10.255 15.121 1.00 91.62 121 PRO A O 1
ATOM 991 N N . GLU A 1 122 ? -7.373 -10.197 13.461 1.00 89.81 122 GLU A N 1
ATOM 992 C CA . GLU A 1 122 ? -7.106 -8.764 13.607 1.00 89.81 122 GLU A CA 1
ATOM 993 C C . GLU A 1 122 ? -8.239 -7.910 13.017 1.00 89.81 122 GLU A C 1
ATOM 995 O O . GLU A 1 122 ? -8.614 -6.912 13.626 1.00 89.81 122 GLU A O 1
ATOM 1000 N N . HIS A 1 123 ? -8.876 -8.345 11.923 1.00 91.06 123 HIS A N 1
ATOM 1001 C CA . HIS A 1 123 ? -10.114 -7.723 11.433 1.00 91.06 123 HIS A CA 1
ATOM 1002 C C . HIS A 1 123 ? -11.266 -7.857 12.437 1.00 91.06 123 HIS A C 1
ATOM 1004 O O . HIS A 1 123 ? -12.007 -6.903 12.667 1.00 91.06 123 HIS A O 1
ATOM 1010 N N . GLU A 1 124 ? -11.408 -9.019 13.082 1.00 90.12 124 GLU A N 1
ATOM 1011 C CA . GLU A 1 124 ? -12.415 -9.208 14.132 1.00 90.12 124 GLU A CA 1
ATOM 1012 C C . GLU A 1 124 ? -12.183 -8.280 15.329 1.00 90.12 124 GLU A C 1
ATOM 1014 O O . GLU A 1 124 ? -13.144 -7.798 15.924 1.00 90.12 124 GLU A O 1
ATOM 1019 N N . LYS A 1 125 ? -10.923 -8.011 15.693 1.00 89.19 125 LYS A N 1
ATOM 1020 C CA . LYS A 1 125 ? -10.601 -7.061 16.767 1.00 89.19 125 LYS A CA 1
ATOM 1021 C C . LYS A 1 125 ? -11.007 -5.633 16.419 1.00 89.19 125 LYS A C 1
ATOM 1023 O O . LYS A 1 125 ? -11.418 -4.915 17.315 1.00 89.19 125 LYS A O 1
ATOM 1028 N N . GLN A 1 126 ? -10.940 -5.223 15.151 1.00 85.19 126 GLN A N 1
ATOM 1029 C CA . GLN A 1 126 ? -11.326 -3.863 14.750 1.00 85.19 126 GLN A CA 1
ATOM 1030 C C . GLN A 1 126 ? -12.817 -3.564 14.965 1.00 85.19 126 GLN A C 1
ATOM 1032 O O . GLN A 1 126 ? -13.187 -2.398 15.087 1.00 85.19 126 GLN A O 1
ATOM 1037 N N . ILE A 1 127 ? -13.664 -4.598 14.984 1.00 85.12 127 ILE A N 1
ATOM 1038 C CA . ILE A 1 127 ? -15.117 -4.481 15.193 1.00 85.12 127 ILE A CA 1
ATOM 1039 C C . ILE A 1 127 ? -15.573 -4.941 16.580 1.00 85.12 127 ILE A C 1
ATOM 1041 O O . ILE A 1 127 ? -16.761 -4.850 16.882 1.00 85.12 127 ILE A O 1
ATOM 1045 N N . LYS A 1 128 ? -14.659 -5.473 17.398 1.00 78.12 128 LYS A N 1
ATOM 1046 C CA . LYS A 1 128 ? -14.929 -5.835 18.789 1.00 78.12 128 LYS A CA 1
ATOM 1047 C C . LYS A 1 128 ? -14.670 -4.614 19.666 1.00 78.12 128 LYS A C 1
ATOM 1049 O O . LYS A 1 128 ? -13.513 -4.256 19.835 1.00 78.12 128 LYS A O 1
ATOM 1054 N N . ASP A 1 129 ? -15.762 -4.047 20.176 1.00 58.03 129 ASP A N 1
ATOM 1055 C CA . ASP A 1 129 ? -15.887 -3.070 21.275 1.00 58.03 129 ASP A CA 1
ATOM 1056 C C . ASP A 1 129 ? -14.652 -2.205 21.599 1.00 58.03 129 ASP A C 1
ATOM 1058 O O . ASP A 1 129 ? -13.807 -2.628 22.425 1.00 58.03 129 ASP A O 1
#

Foldseek 3Di:
DVVCPPPAQAAEAEQDDFLVPQDDADACVNLVVVVVCLVVPVQVVVVVPDDQPCPPPPDDPVRSVVVNVVCNVPPSDPVVSVCSNCRRVVSVVCNPDADDLNHHYHYDHDPDDPPDPCSVVSVVVNNDD

pLDDT: mean 87.75, std 5.92, range [58.03, 95.06]

Radius of gyration: 19.57 Å; Cα contacts (8 Å, |Δi|>4): 90; chains: 1; bounding box: 43×31×50 Å

Solvent-accessible surface area (backbone atoms only — not comparable to full-atom values): 8102 Å² total; per-residue (Å²): 105,91,88,40,69,90,75,60,77,61,46,79,41,71,63,61,88,55,40,87,67,60,64,82,79,45,52,64,88,65,45,50,60,53,43,51,41,44,74,73,46,50,55,61,54,52,65,70,72,47,79,69,93,59,69,95,52,99,67,53,71,70,56,53,50,53,50,53,52,50,48,72,69,53,62,75,30,72,68,60,48,50,48,52,44,46,42,40,60,53,24,62,75,40,50,85,63,70,69,61,92,87,51,52,73,48,76,52,65,68,90,78,52,95,86,44,90,56,57,60,64,53,57,54,50,58,74,53,131

Sequence (129 aa):
MNQYPNEVRAFIGLDSSVPSLSEQKIDSSVTEPIKWFRDLGFARIQLKLSADPYDGLPYDEQTKEQLNILIRKNMYNATQLNEVESMYSNFNATEQQSFPPNLPVLFFVQAHHPVTDRWIPEHEKQIKD